Protein AF-A0A969SU42-F1 (afdb_monomer)

Secondary structure (DSSP, 8-state):
-HHHHHHHTT-S-HHHHHHHHHHHHHHHHT---HHHHHHHHHHHHHHHHHTT-HHHHHHHHHT-SSHHHHHHHHHHHHHHHHHHH-GGGS-----

Mean predicted aligned error: 6.91 Å

Foldseek 3Di:
DVVLLVVLVVPPDLVVSVVVLVVQLVVLLVDPDLVSSLVSLLSSLLVCLVSVVVVVLVVSLVSHPDPVSNCSSVVNSVLSVVCVVPVVSDDPPPD

pLDDT: mean 83.27, std 14.77, range [37.78, 95.62]

Sequence (95 aa):
MSAIAESYSQLNDPAAAKTLLEQALTNVERTDNPQHKANALSAIAKTYAELEAWRQVNQTAASCTSNDCKAEVLSTGLTVRAEQLHPELKEEEEE

Radius of gyration: 13.05 Å; Cα contacts (8 Å, |Δi|>4): 86; chains: 1; bounding box: 28×27×35 Å

Solvent-accessible surface area (backbone atoms only — not comparable to full-atom values): 5364 Å² total; per-residue (Å²): 129,62,70,63,62,62,57,49,80,70,48,94,43,70,67,62,50,52,55,53,51,53,52,48,51,62,55,44,71,74,46,85,50,66,67,63,29,37,55,51,43,25,53,52,12,36,54,28,28,75,69,69,34,57,71,54,31,56,51,50,31,65,75,41,91,47,69,67,37,29,49,49,20,50,49,42,24,49,51,48,47,48,28,72,78,37,63,88,67,52,76,80,80,84,126

Nearest PDB structures (foldseek):
  7fik-assembly1_e  TM=6.007E-01  e=1.153E+00  Xenopus laevis
  7wb4-assembly1_e  TM=5.142E-01  e=8.677E-01  Xenopus laevis
  3zpj-assembly1_A  TM=4.466E-01  e=1.367E+00  Thermococcus onnurineus NA1
  7tdz-assembly1_a  TM=5.961E-01  e=4.506E+00  Xenopus laevis
  6w2v-assembly1_A  TM=4.114E-01  e=4.506E+00  synthetic construct

Structure (mmCIF, N/CA/C/O backbone):
data_AF-A0A969SU42-F1
#
_entry.id   AF-A0A969SU42-F1
#
loop_
_atom_site.group_PDB
_atom_site.id
_atom_site.type_symbol
_atom_site.label_atom_id
_atom_site.label_alt_id
_atom_site.label_comp_id
_atom_site.label_asym_id
_atom_site.label_entity_id
_atom_site.label_seq_id
_atom_site.pdbx_PDB_ins_code
_atom_site.Cartn_x
_atom_site.Cartn_y
_atom_site.Cartn_z
_atom_site.occupancy
_atom_site.B_iso_or_equiv
_atom_site.auth_seq_id
_atom_site.auth_comp_id
_atom_site.auth_asym_id
_atom_site.auth_atom_id
_atom_s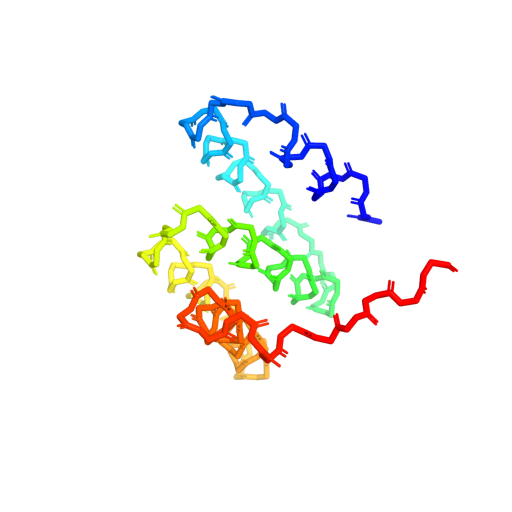ite.pdbx_PDB_model_num
ATOM 1 N N . MET A 1 1 ? 13.804 2.318 6.099 1.00 52.66 1 MET A N 1
ATOM 2 C CA . MET A 1 1 ? 12.559 2.784 5.442 1.00 52.66 1 MET A CA 1
ATOM 3 C C . MET A 1 1 ? 11.328 2.656 6.353 1.00 52.66 1 MET A C 1
ATOM 5 O O . MET A 1 1 ? 10.234 2.923 5.888 1.00 52.66 1 MET A O 1
ATOM 9 N N . SER A 1 2 ? 11.493 2.352 7.649 1.00 52.12 2 SER A N 1
ATOM 10 C CA . SER A 1 2 ? 10.396 2.195 8.624 1.00 52.12 2 SER A CA 1
ATOM 11 C C . SER A 1 2 ? 9.827 3.521 9.154 1.00 52.12 2 SER A C 1
ATOM 13 O O . SER A 1 2 ? 8.643 3.609 9.440 1.00 52.12 2 SER A O 1
ATOM 15 N N . ALA A 1 3 ? 10.632 4.591 9.171 1.00 52.12 3 ALA A N 1
ATOM 16 C CA . ALA A 1 3 ? 10.241 5.884 9.749 1.00 52.12 3 ALA A CA 1
ATOM 17 C C . ALA A 1 3 ? 9.056 6.571 9.045 1.00 52.12 3 ALA A C 1
ATOM 19 O O . ALA A 1 3 ? 8.344 7.371 9.647 1.00 52.12 3 ALA A O 1
ATOM 20 N N . ILE A 1 4 ? 8.854 6.274 7.759 1.00 56.66 4 ILE A N 1
ATOM 21 C CA . ILE A 1 4 ? 7.762 6.849 6.976 1.00 56.66 4 ILE A CA 1
ATOM 22 C C . ILE A 1 4 ? 6.433 6.182 7.374 1.00 56.66 4 ILE A C 1
ATOM 24 O O . ILE A 1 4 ? 5.485 6.893 7.683 1.00 56.66 4 ILE A O 1
ATOM 28 N N . ALA A 1 5 ? 6.401 4.847 7.479 1.00 51.06 5 ALA A N 1
ATOM 29 C CA . ALA A 1 5 ? 5.226 4.091 7.920 1.00 51.06 5 ALA A CA 1
ATOM 30 C C . ALA A 1 5 ? 4.824 4.410 9.375 1.00 51.06 5 ALA A C 1
ATOM 32 O O . ALA A 1 5 ? 3.654 4.668 9.641 1.00 51.06 5 ALA A O 1
ATOM 33 N N . GLU A 1 6 ? 5.793 4.496 10.293 1.00 53.94 6 GLU A N 1
ATOM 34 C CA . GLU A 1 6 ? 5.556 4.846 11.707 1.00 53.94 6 GLU A CA 1
ATOM 35 C C . GLU A 1 6 ? 5.011 6.268 11.898 1.00 53.94 6 GLU A C 1
ATOM 37 O O . GLU A 1 6 ? 4.110 6.495 12.706 1.00 53.94 6 GLU A O 1
ATOM 42 N N . SER A 1 7 ? 5.499 7.235 11.112 1.00 54.53 7 SER A N 1
ATOM 43 C CA . SER A 1 7 ? 4.989 8.612 11.171 1.00 54.53 7 SER A CA 1
ATOM 44 C C . SER A 1 7 ? 3.535 8.721 10.680 1.00 54.53 7 SER A C 1
ATOM 46 O O . SER A 1 7 ? 2.832 9.660 11.055 1.00 54.53 7 SER A O 1
ATOM 48 N N . TYR A 1 8 ? 3.051 7.774 9.863 1.00 54.47 8 TYR A N 1
ATOM 49 C CA . TYR A 1 8 ? 1.699 7.809 9.290 1.00 54.47 8 TYR A CA 1
ATOM 50 C C . TYR A 1 8 ? 0.597 7.383 10.260 1.00 54.47 8 TYR A C 1
ATOM 52 O O . TYR A 1 8 ? -0.494 7.945 10.182 1.00 54.47 8 TYR A O 1
ATOM 60 N N . SER A 1 9 ? 0.876 6.488 11.217 1.00 52.56 9 SER A N 1
ATOM 61 C CA . SER A 1 9 ? -0.093 6.139 12.272 1.00 52.56 9 SER A CA 1
ATOM 62 C C . SER A 1 9 ? -0.389 7.311 13.221 1.00 52.56 9 SER A C 1
ATOM 64 O O . SER A 1 9 ? -1.395 7.285 13.928 1.00 52.56 9 SER A O 1
ATOM 66 N N . GLN A 1 10 ? 0.471 8.338 13.255 1.00 53.00 10 GLN A N 1
ATOM 67 C CA . GLN A 1 10 ? 0.311 9.524 14.107 1.00 53.00 10 GLN A CA 1
ATOM 68 C C . GLN A 1 10 ? -0.450 10.670 13.420 1.00 53.00 10 GLN A C 1
ATOM 70 O O . GLN A 1 10 ? -0.859 11.630 14.079 1.00 53.00 10 GLN A O 1
ATOM 75 N N . LEU A 1 11 ? -0.665 10.591 12.103 1.00 56.19 11 LEU A N 1
ATOM 76 C CA . LEU A 1 11 ? -1.448 11.577 11.368 1.00 56.19 11 LEU A CA 1
ATOM 77 C C . LEU A 1 11 ? -2.936 11.259 11.532 1.00 56.19 11 LEU A C 1
ATOM 79 O O . LEU A 1 11 ? -3.499 10.436 10.819 1.00 56.19 11 LEU A O 1
ATOM 83 N N . ASN A 1 12 ? -3.598 11.981 12.436 1.00 62.84 12 ASN A N 1
ATOM 84 C CA . ASN A 1 12 ? -5.047 11.914 12.675 1.00 62.84 12 ASN A CA 1
ATOM 85 C C . ASN A 1 12 ? -5.899 12.434 11.481 1.00 62.84 12 ASN A C 1
ATOM 87 O O . ASN A 1 12 ? -7.078 12.741 11.646 1.00 62.84 12 ASN A O 1
ATOM 91 N N . ASP A 1 13 ? -5.294 12.581 10.294 1.00 77.00 13 ASP A N 1
ATOM 92 C CA . ASP A 1 13 ? -5.915 13.021 9.045 1.00 77.00 13 ASP A CA 1
ATOM 93 C C . ASP A 1 13 ? -5.646 11.997 7.916 1.00 77.00 13 ASP A C 1
ATOM 95 O O . ASP A 1 13 ? -4.585 12.013 7.274 1.00 77.00 13 ASP A O 1
ATOM 99 N N . PRO A 1 14 ? -6.618 11.115 7.622 1.00 74.44 14 PRO A N 1
ATOM 100 C CA . PRO A 1 14 ? -6.481 10.106 6.576 1.00 74.44 14 PRO A CA 1
ATOM 101 C C . PRO A 1 14 ? -6.393 10.698 5.157 1.00 74.44 14 PRO A C 1
ATOM 103 O O . PRO A 1 14 ? -5.907 10.020 4.248 1.00 74.44 14 PRO A O 1
ATOM 106 N N . ALA A 1 15 ? -6.839 11.938 4.921 1.00 79.50 15 ALA A N 1
ATOM 107 C CA . ALA A 1 15 ? -6.722 12.590 3.614 1.00 79.50 15 ALA A CA 1
ATOM 108 C C . ALA A 1 15 ? -5.290 13.091 3.363 1.00 79.50 15 ALA A C 1
ATOM 110 O O . ALA A 1 15 ? -4.744 12.903 2.267 1.00 79.50 15 ALA A O 1
ATOM 111 N N . ALA A 1 16 ? -4.655 13.655 4.393 1.00 81.50 16 ALA A N 1
ATOM 112 C CA . ALA A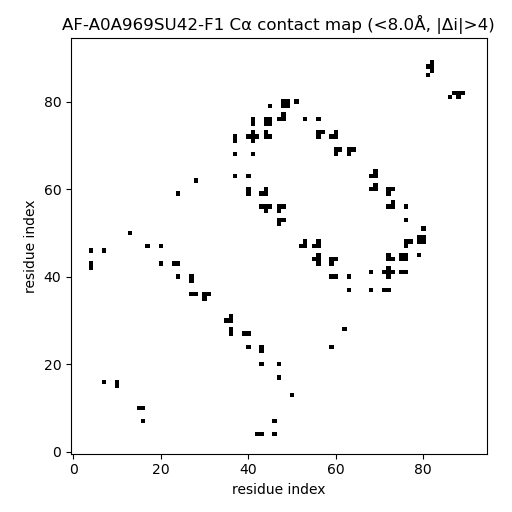 1 16 ? -3.239 14.009 4.349 1.00 81.50 16 ALA A CA 1
ATOM 113 C C . ALA A 1 16 ? -2.363 12.762 4.134 1.00 81.50 16 ALA A C 1
ATOM 115 O O . ALA A 1 16 ? -1.480 12.771 3.272 1.00 81.50 16 ALA A O 1
ATOM 116 N N . ALA A 1 17 ? -2.664 11.663 4.837 1.00 80.31 17 ALA A N 1
ATOM 117 C CA . ALA A 1 17 ? -1.956 10.3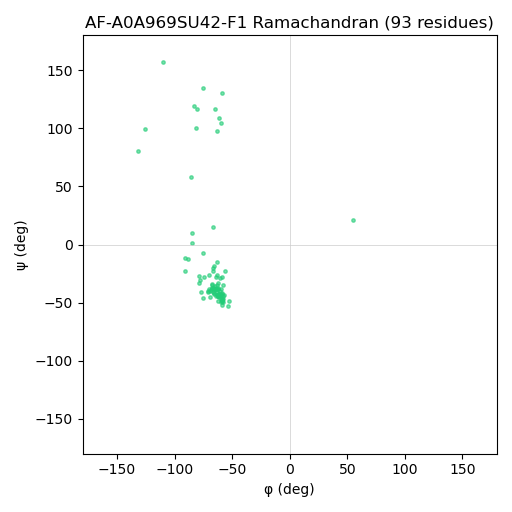93 4.673 1.00 80.31 17 ALA A CA 1
ATOM 118 C C . ALA A 1 17 ? -2.057 9.856 3.234 1.00 80.31 17 ALA A C 1
ATOM 120 O O . ALA A 1 17 ? -1.038 9.528 2.627 1.00 80.31 17 ALA A O 1
ATOM 121 N N . LYS A 1 18 ? -3.257 9.850 2.635 1.00 81.62 18 LYS A N 1
ATOM 122 C CA . LYS A 1 18 ? -3.447 9.425 1.233 1.00 81.62 18 LYS A CA 1
ATOM 123 C C . LYS A 1 18 ? -2.615 10.249 0.250 1.00 81.62 18 LYS A C 1
ATOM 125 O O . LYS A 1 18 ? -1.967 9.667 -0.615 1.00 81.62 18 LYS A O 1
ATOM 130 N N . THR A 1 19 ? -2.587 11.570 0.420 1.00 86.44 19 THR A N 1
ATOM 131 C CA . THR A 1 19 ? -1.812 12.477 -0.444 1.00 86.44 19 THR A CA 1
ATOM 132 C C . THR A 1 19 ? -0.309 12.191 -0.357 1.00 86.44 19 THR A C 1
ATOM 134 O O . THR A 1 19 ? 0.384 12.145 -1.372 1.00 86.44 19 THR A O 1
ATOM 137 N N . LEU A 1 20 ? 0.209 11.961 0.851 1.00 86.81 20 LEU A N 1
ATOM 138 C CA . LEU A 1 20 ? 1.620 11.620 1.054 1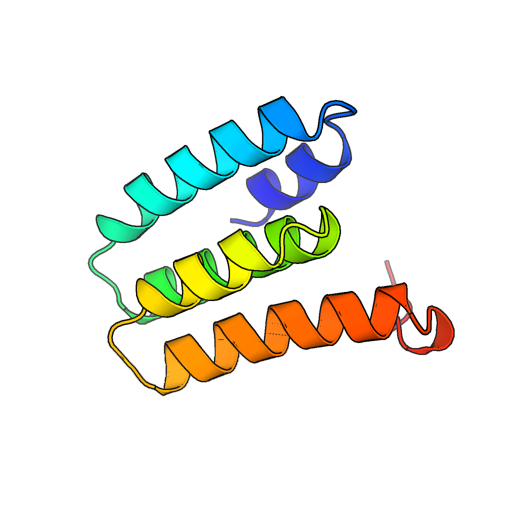.00 86.81 20 LEU A CA 1
ATOM 139 C C . LEU A 1 20 ? 1.967 10.241 0.480 1.00 86.81 20 LEU A C 1
ATOM 141 O O . LEU A 1 20 ? 3.036 10.080 -0.108 1.00 86.81 20 LEU A O 1
ATOM 145 N N . LEU A 1 21 ? 1.068 9.261 0.593 1.00 88.81 21 LEU A N 1
ATOM 146 C CA . LEU A 1 21 ? 1.257 7.939 -0.007 1.00 88.81 21 LEU A CA 1
ATOM 147 C C . LEU A 1 21 ? 1.278 7.999 -1.543 1.00 88.81 21 LEU A C 1
ATOM 149 O O . LEU A 1 21 ? 2.084 7.310 -2.165 1.00 88.81 21 LEU A O 1
ATOM 153 N N . GLU A 1 22 ? 0.478 8.869 -2.166 1.00 89.31 22 GLU A N 1
ATOM 154 C CA . GLU A 1 22 ? 0.525 9.096 -3.622 1.00 89.31 22 GLU A CA 1
ATOM 155 C C . GLU A 1 22 ? 1.873 9.702 -4.060 1.00 89.31 22 GLU A C 1
ATOM 157 O O . GLU A 1 22 ? 2.457 9.308 -5.078 1.00 89.31 22 GLU A O 1
ATOM 162 N N . GLN A 1 23 ? 2.426 10.617 -3.257 1.00 89.12 23 GLN A N 1
ATOM 163 C CA . GLN A 1 23 ? 3.775 11.150 -3.478 1.00 89.12 23 GLN A CA 1
ATOM 164 C C . GLN A 1 23 ? 4.850 10.072 -3.290 1.00 89.12 23 GLN A C 1
ATOM 166 O O . GLN A 1 23 ? 5.787 9.986 -4.088 1.00 89.12 23 GLN A O 1
ATOM 171 N N . ALA A 1 24 ? 4.712 9.225 -2.267 1.00 88.44 24 ALA A N 1
ATOM 172 C CA . ALA A 1 24 ? 5.614 8.102 -2.037 1.00 88.44 24 ALA A CA 1
ATOM 173 C C . ALA A 1 24 ? 5.597 7.131 -3.225 1.00 88.44 24 ALA A C 1
ATOM 175 O O . ALA A 1 24 ? 6.665 6.746 -3.701 1.00 88.44 24 ALA A O 1
ATOM 176 N N . LEU A 1 25 ? 4.417 6.816 -3.769 1.00 89.44 25 LEU A N 1
ATOM 177 C CA . LEU A 1 25 ? 4.269 5.965 -4.951 1.00 89.44 25 LEU A CA 1
ATOM 178 C C . LEU A 1 25 ? 5.033 6.539 -6.154 1.00 89.44 25 LEU A C 1
ATOM 180 O O . LEU A 1 25 ? 5.830 5.836 -6.774 1.00 89.44 25 LEU A O 1
ATOM 184 N N . THR A 1 26 ? 4.875 7.840 -6.412 1.00 88.62 26 THR A N 1
ATOM 185 C CA . THR A 1 26 ? 5.592 8.549 -7.489 1.00 88.62 26 THR A CA 1
ATOM 186 C C . THR A 1 26 ? 7.115 8.476 -7.314 1.00 88.62 26 THR A C 1
ATOM 188 O O . THR A 1 26 ? 7.858 8.320 -8.284 1.00 88.62 26 THR A O 1
ATOM 191 N N . ASN A 1 27 ? 7.609 8.565 -6.077 1.00 87.81 27 ASN A N 1
ATOM 192 C CA . ASN A 1 27 ? 9.041 8.449 -5.791 1.00 87.81 27 ASN A CA 1
ATOM 193 C C . ASN A 1 27 ? 9.552 7.012 -5.968 1.00 87.81 27 ASN A C 1
ATOM 195 O O . ASN A 1 27 ? 10.633 6.803 -6.522 1.00 87.81 27 ASN A O 1
ATOM 199 N N . VAL A 1 28 ? 8.769 6.018 -5.542 1.00 88.31 28 VAL A N 1
ATOM 200 C CA . VAL A 1 28 ? 9.096 4.592 -5.683 1.00 88.31 28 VAL A CA 1
ATOM 201 C C . VAL A 1 28 ? 9.206 4.184 -7.152 1.00 88.31 28 VAL A C 1
ATOM 203 O O . VAL A 1 28 ? 10.071 3.379 -7.500 1.00 88.31 28 VAL A O 1
ATOM 206 N N . GLU A 1 29 ? 8.419 4.785 -8.048 1.00 81.88 29 GLU A N 1
ATOM 207 C CA . GLU A 1 29 ? 8.536 4.541 -9.491 1.00 81.88 29 GLU A CA 1
ATOM 208 C C . GLU A 1 29 ? 9.916 4.875 -10.068 1.00 81.88 29 GLU A C 1
ATOM 210 O O . GLU A 1 29 ? 10.332 4.224 -11.027 1.00 81.88 29 GLU A O 1
ATOM 215 N N . ARG A 1 30 ? 10.642 5.815 -9.451 1.00 85.19 30 ARG A N 1
ATOM 216 C CA . ARG A 1 30 ? 11.992 6.251 -9.850 1.00 85.19 30 ARG A CA 1
ATOM 217 C C . ARG A 1 30 ? 13.111 5.377 -9.271 1.00 85.19 30 ARG A C 1
ATOM 219 O O . ARG A 1 30 ? 14.281 5.691 -9.460 1.00 85.19 30 ARG A O 1
ATOM 226 N N . THR A 1 31 ? 12.771 4.329 -8.521 1.00 84.44 31 THR A N 1
ATOM 227 C CA . THR A 1 31 ? 13.749 3.417 -7.917 1.00 84.44 31 THR A CA 1
ATOM 228 C C . THR A 1 31 ? 14.175 2.356 -8.927 1.00 84.44 31 THR A C 1
ATOM 230 O O . THR A 1 31 ? 13.351 1.558 -9.369 1.00 84.44 31 THR A O 1
ATOM 233 N N . ASP A 1 32 ? 15.470 2.314 -9.246 1.00 84.81 32 ASP A N 1
ATOM 234 C CA . ASP A 1 32 ? 16.022 1.393 -10.252 1.00 84.81 32 ASP A CA 1
ATOM 235 C C . ASP A 1 32 ? 16.117 -0.061 -9.771 1.00 84.81 32 ASP A C 1
ATOM 237 O O . ASP A 1 32 ? 16.062 -0.988 -10.575 1.00 84.81 32 ASP A O 1
ATOM 241 N N . ASN A 1 33 ? 16.265 -0.286 -8.461 1.00 88.38 33 ASN A N 1
ATOM 242 C CA . ASN A 1 33 ? 16.369 -1.633 -7.907 1.00 88.38 33 ASN A CA 1
ATOM 243 C C . ASN A 1 33 ? 14.966 -2.268 -7.767 1.00 88.38 33 ASN A C 1
ATOM 245 O O . ASN A 1 33 ? 14.173 -1.786 -6.951 1.00 88.38 33 ASN A O 1
ATOM 249 N N . PRO A 1 34 ? 14.659 -3.370 -8.486 1.00 84.62 34 PRO A N 1
ATOM 250 C CA . PRO A 1 34 ? 13.330 -3.982 -8.467 1.00 84.62 34 PRO A CA 1
ATOM 251 C C . PRO A 1 34 ? 12.911 -4.516 -7.095 1.00 84.62 34 PRO A C 1
ATOM 253 O O . PRO A 1 34 ? 11.740 -4.408 -6.742 1.00 84.62 34 PRO A O 1
ATOM 256 N N . GLN A 1 35 ? 13.853 -5.045 -6.306 1.00 85.88 35 GLN A N 1
ATOM 257 C CA . GLN A 1 35 ? 13.563 -5.554 -4.965 1.00 85.88 35 GLN A CA 1
ATOM 258 C C . GLN A 1 35 ? 13.228 -4.410 -4.009 1.00 85.88 35 GLN A C 1
ATOM 260 O O . GLN A 1 35 ? 12.246 -4.475 -3.278 1.00 85.88 35 GLN A O 1
ATOM 265 N N . HIS A 1 36 ? 14.010 -3.326 -4.038 1.00 88.19 36 HIS A N 1
ATOM 266 C CA . HIS A 1 36 ? 13.705 -2.145 -3.224 1.00 88.19 36 HIS A CA 1
ATOM 267 C C . HIS A 1 36 ? 12.361 -1.531 -3.616 1.00 88.19 36 HIS A C 1
ATOM 269 O O . HIS A 1 36 ? 11.604 -1.105 -2.745 1.00 88.19 36 HIS A O 1
ATOM 275 N N . LYS A 1 37 ? 12.052 -1.521 -4.917 1.00 89.44 37 LYS A N 1
ATOM 276 C CA . LYS A 1 37 ? 10.762 -1.064 -5.426 1.00 89.44 37 LYS A CA 1
ATOM 277 C C . LYS A 1 37 ? 9.616 -1.934 -4.902 1.00 89.44 37 LYS A C 1
ATOM 279 O O . LYS A 1 37 ? 8.657 -1.380 -4.381 1.00 89.44 37 LYS A O 1
ATOM 284 N N . ALA A 1 38 ? 9.725 -3.261 -4.988 1.00 89.44 38 ALA A N 1
ATOM 285 C CA . ALA A 1 38 ? 8.707 -4.187 -4.486 1.00 89.44 38 ALA A CA 1
ATOM 286 C C . ALA A 1 38 ? 8.458 -4.009 -2.980 1.00 89.44 38 ALA A C 1
ATOM 288 O O . ALA A 1 38 ? 7.319 -3.773 -2.580 1.00 89.44 38 ALA A O 1
ATOM 289 N N . ASN A 1 39 ? 9.524 -3.971 -2.173 1.00 89.94 39 ASN A N 1
ATOM 290 C CA . ASN A 1 39 ? 9.418 -3.758 -0.727 1.00 89.94 39 ASN A CA 1
ATOM 291 C C . ASN A 1 39 ? 8.729 -2.419 -0.397 1.00 89.94 39 ASN A C 1
ATOM 293 O O . ASN A 1 39 ? 7.884 -2.345 0.494 1.00 89.94 39 ASN A O 1
ATOM 297 N N . ALA A 1 40 ? 9.071 -1.346 -1.120 1.00 91.50 40 ALA A N 1
ATOM 298 C CA . ALA A 1 40 ? 8.465 -0.035 -0.906 1.00 91.50 40 ALA A CA 1
ATOM 299 C C . ALA A 1 40 ? 6.986 0.005 -1.333 1.00 91.50 40 ALA A C 1
ATOM 301 O O . ALA A 1 40 ? 6.162 0.579 -0.623 1.00 91.50 40 ALA A O 1
ATOM 302 N N . LEU A 1 41 ? 6.630 -0.638 -2.451 1.00 93.25 41 LEU A N 1
ATOM 303 C CA . LEU A 1 41 ? 5.235 -0.793 -2.882 1.00 93.25 41 LEU A CA 1
ATOM 304 C C . LEU A 1 41 ? 4.423 -1.613 -1.868 1.00 93.25 41 LEU A C 1
ATOM 306 O O . LEU A 1 41 ? 3.291 -1.245 -1.562 1.00 93.25 41 LEU A O 1
ATOM 310 N N . SER A 1 42 ? 5.006 -2.677 -1.310 1.00 92.75 42 SER A N 1
ATOM 311 C CA . SER A 1 42 ? 4.384 -3.510 -0.273 1.00 92.75 42 SER A CA 1
ATOM 312 C C . SER A 1 42 ? 4.104 -2.702 1.001 1.00 92.75 42 SER A C 1
ATOM 314 O O . SER A 1 42 ? 2.983 -2.719 1.510 1.00 92.75 42 SER A O 1
ATOM 316 N N . ALA A 1 43 ? 5.062 -1.882 1.450 1.00 91.56 43 ALA A N 1
ATOM 317 C CA . ALA A 1 43 ? 4.871 -0.982 2.590 1.00 91.56 43 ALA A CA 1
ATOM 318 C C . ALA A 1 43 ? 3.773 0.071 2.340 1.00 91.56 43 ALA A C 1
ATOM 320 O O . ALA A 1 43 ? 2.913 0.278 3.193 1.00 91.56 43 ALA A O 1
ATOM 321 N N . ILE A 1 44 ? 3.750 0.698 1.157 1.00 92.19 44 ILE A N 1
ATOM 322 C CA . ILE A 1 44 ? 2.695 1.655 0.775 1.00 92.19 44 ILE A CA 1
ATOM 323 C C . ILE A 1 44 ? 1.319 0.974 0.767 1.00 92.19 44 ILE A C 1
ATOM 325 O O . ILE A 1 44 ? 0.334 1.541 1.241 1.00 92.19 44 ILE A O 1
ATOM 329 N N . ALA A 1 45 ? 1.237 -0.247 0.238 1.00 93.88 45 ALA A N 1
ATOM 330 C CA . ALA A 1 45 ? 0.000 -1.015 0.213 1.00 93.88 45 ALA A CA 1
ATOM 331 C C . ALA A 1 45 ? -0.480 -1.414 1.613 1.00 93.88 45 ALA A C 1
ATOM 333 O O . ALA A 1 45 ? -1.683 -1.330 1.859 1.00 93.88 45 ALA A O 1
ATOM 334 N N . LYS A 1 46 ? 0.433 -1.763 2.534 1.00 92.69 46 LYS A N 1
ATOM 335 C CA . LYS A 1 46 ? 0.113 -1.978 3.955 1.00 92.69 46 LYS A CA 1
ATOM 336 C C . LYS A 1 46 ? -0.601 -0.753 4.531 1.00 92.69 46 LYS A C 1
ATOM 338 O O . LYS A 1 46 ? -1.723 -0.876 5.011 1.00 92.69 46 LYS A O 1
ATOM 343 N N . THR A 1 47 ? -0.021 0.439 4.373 1.00 90.81 47 THR A N 1
ATOM 344 C CA . THR A 1 47 ? -0.615 1.678 4.904 1.00 90.81 47 THR A CA 1
ATOM 345 C C . THR A 1 47 ? -1.940 2.032 4.224 1.00 90.81 47 THR A C 1
ATOM 347 O O . THR A 1 47 ? -2.885 2.460 4.883 1.00 90.81 47 THR A O 1
ATOM 350 N N . TYR A 1 48 ? -2.078 1.823 2.910 1.00 92.62 48 TYR A N 1
ATOM 351 C CA . TYR A 1 48 ? -3.381 1.999 2.261 1.00 92.62 48 TYR A CA 1
ATOM 352 C C . TYR A 1 48 ? -4.434 1.021 2.792 1.00 92.62 48 TYR A C 1
ATOM 354 O O . TYR A 1 48 ? -5.587 1.420 2.945 1.00 92.62 48 TYR A O 1
ATOM 362 N N . ALA A 1 49 ? -4.067 -0.229 3.080 1.00 92.00 49 ALA A N 1
ATOM 363 C CA . ALA A 1 49 ? -4.980 -1.206 3.665 1.00 92.00 49 ALA A CA 1
ATOM 364 C C . ALA A 1 49 ? -5.384 -0.821 5.100 1.00 92.00 49 ALA A C 1
ATOM 366 O O . ALA A 1 49 ? -6.567 -0.886 5.430 1.00 92.00 49 ALA A O 1
ATOM 367 N N . GLU A 1 50 ? -4.444 -0.323 5.910 1.00 89.88 50 GLU A N 1
ATOM 368 C CA . GLU A 1 50 ? -4.715 0.218 7.252 1.00 89.88 50 GLU A CA 1
ATOM 369 C C . GLU A 1 50 ? -5.722 1.381 7.209 1.00 89.88 50 GLU A C 1
ATOM 371 O O . GLU A 1 50 ? -6.581 1.488 8.080 1.00 89.88 50 GLU A O 1
ATOM 376 N N . LEU A 1 51 ? -5.679 2.201 6.152 1.00 89.62 51 LEU A N 1
ATOM 377 C CA . LEU A 1 51 ? -6.624 3.296 5.880 1.00 89.62 51 LEU A CA 1
ATOM 378 C C . LEU A 1 51 ? -7.914 2.855 5.154 1.00 89.62 51 LEU A C 1
ATOM 380 O O . LEU A 1 51 ? -8.644 3.706 4.631 1.00 89.62 51 LEU A O 1
ATOM 384 N N . GLU A 1 52 ? -8.153 1.545 5.030 1.00 90.25 52 GLU A N 1
ATOM 385 C CA . GLU A 1 52 ? -9.266 0.926 4.286 1.00 90.25 52 GLU A CA 1
ATOM 386 C C . GLU A 1 52 ? -9.361 1.370 2.808 1.00 90.25 52 GLU A C 1
ATOM 388 O O . GLU A 1 52 ? -10.386 1.239 2.130 1.00 90.25 52 GLU A O 1
ATOM 393 N N . ALA A 1 53 ? -8.261 1.879 2.257 1.00 91.50 53 ALA A N 1
ATOM 394 C CA . ALA A 1 53 ? -8.148 2.436 0.917 1.00 91.50 53 ALA A CA 1
ATOM 395 C C . ALA A 1 53 ? -7.853 1.334 -0.120 1.00 91.50 53 ALA A C 1
ATOM 397 O O . ALA A 1 53 ? -6.863 1.359 -0.851 1.00 91.50 53 ALA A O 1
ATOM 398 N N . TRP A 1 54 ? -8.742 0.342 -0.203 1.00 90.06 54 TRP A N 1
ATOM 399 C CA . TRP A 1 54 ? -8.558 -0.868 -1.018 1.00 90.06 54 TRP A CA 1
ATOM 400 C C . TRP A 1 54 ? -8.391 -0.625 -2.519 1.00 90.06 54 TRP A C 1
ATOM 402 O O . TRP A 1 54 ? -7.721 -1.389 -3.218 1.00 90.06 54 TRP A O 1
ATOM 412 N N . ARG A 1 55 ? -8.983 0.455 -3.033 1.00 92.56 55 ARG A N 1
ATOM 413 C CA . ARG A 1 55 ? -8.780 0.860 -4.426 1.00 92.56 55 ARG A CA 1
ATOM 414 C C . ARG A 1 55 ? -7.307 1.188 -4.681 1.00 92.56 55 ARG A C 1
ATOM 416 O O . ARG A 1 55 ? -6.774 0.772 -5.706 1.00 92.56 55 ARG A O 1
ATOM 423 N N . GLN A 1 56 ? -6.669 1.887 -3.750 1.00 93.31 56 GLN A N 1
ATOM 424 C CA . GLN A 1 56 ? -5.270 2.281 -3.835 1.00 93.31 56 G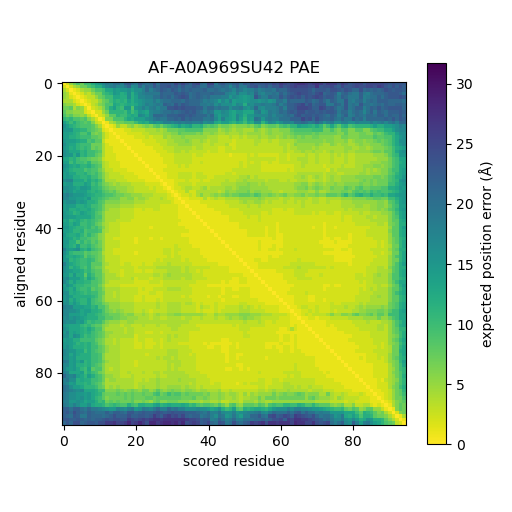LN A CA 1
ATOM 425 C C . GLN A 1 56 ? -4.335 1.081 -3.682 1.00 93.31 56 GLN A C 1
ATOM 427 O O . GLN A 1 56 ? -3.389 0.980 -4.449 1.00 93.31 56 GLN A O 1
ATOM 432 N N . VAL A 1 57 ? -4.641 0.113 -2.807 1.00 93.56 57 VAL A N 1
ATOM 433 C CA . VAL A 1 57 ? -3.882 -1.156 -2.715 1.00 93.56 57 VAL A CA 1
ATOM 434 C C . VAL A 1 57 ? -3.776 -1.840 -4.085 1.00 93.56 57 VAL A C 1
ATOM 436 O O . VAL A 1 57 ? -2.685 -2.186 -4.541 1.00 93.56 57 VAL A O 1
ATOM 439 N N . ASN A 1 58 ? -4.901 -1.961 -4.795 1.00 93.62 58 ASN A N 1
ATOM 440 C CA . ASN A 1 58 ? -4.923 -2.555 -6.134 1.00 93.62 58 ASN A CA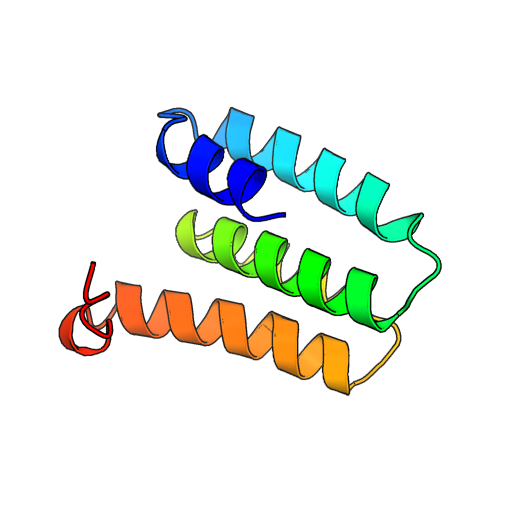 1
ATOM 441 C C . ASN A 1 58 ? -4.191 -1.700 -7.182 1.00 93.62 58 ASN A C 1
ATOM 443 O O . ASN A 1 58 ? -3.573 -2.248 -8.094 1.00 93.62 58 ASN A O 1
ATOM 447 N N . GLN A 1 59 ? -4.249 -0.369 -7.069 1.00 92.62 59 GLN A N 1
ATOM 448 C CA . GLN A 1 59 ? -3.488 0.529 -7.945 1.00 92.62 59 GLN A CA 1
ATOM 449 C C . GLN A 1 59 ? -1.979 0.385 -7.721 1.00 92.62 59 GLN A C 1
ATOM 451 O O . GLN A 1 59 ? -1.238 0.272 -8.693 1.00 92.62 59 GLN A O 1
ATOM 456 N N . THR A 1 60 ? -1.530 0.289 -6.470 1.00 92.75 60 THR A N 1
ATOM 457 C CA . THR A 1 60 ? -0.125 0.036 -6.121 1.00 92.75 60 THR A CA 1
ATOM 458 C C . THR A 1 60 ? 0.368 -1.280 -6.725 1.00 92.75 60 THR A C 1
ATOM 460 O O . THR A 1 60 ? 1.452 -1.325 -7.306 1.00 92.75 60 THR A O 1
ATOM 463 N N . ALA A 1 61 ? -0.449 -2.340 -6.690 1.00 93.12 61 ALA A N 1
ATOM 464 C CA . ALA A 1 61 ? -0.122 -3.609 -7.345 1.00 93.12 61 ALA A CA 1
ATOM 465 C C . ALA A 1 61 ? -0.020 -3.482 -8.878 1.00 93.12 61 ALA A C 1
ATOM 467 O O . ALA A 1 61 ? 0.729 -4.223 -9.516 1.00 93.12 61 ALA A O 1
ATOM 468 N N . ALA A 1 62 ? -0.736 -2.541 -9.500 1.00 91.19 62 ALA A N 1
ATOM 469 C CA . ALA A 1 62 ? -0.621 -2.290 -10.937 1.00 91.19 62 ALA A CA 1
ATOM 470 C C . ALA A 1 62 ? 0.729 -1.654 -11.322 1.00 91.19 62 ALA A C 1
ATOM 472 O O . ALA A 1 62 ? 1.196 -1.879 -12.439 1.00 91.19 62 ALA A O 1
ATOM 473 N N . SER A 1 63 ? 1.386 -0.937 -10.401 1.00 88.25 63 SER A N 1
ATOM 474 C CA . SER A 1 63 ? 2.733 -0.372 -10.595 1.00 88.25 63 SER A CA 1
ATOM 475 C C . SER A 1 63 ? 3.861 -1.419 -10.515 1.00 88.25 63 SER A C 1
ATOM 477 O O . SER A 1 63 ? 5.019 -1.109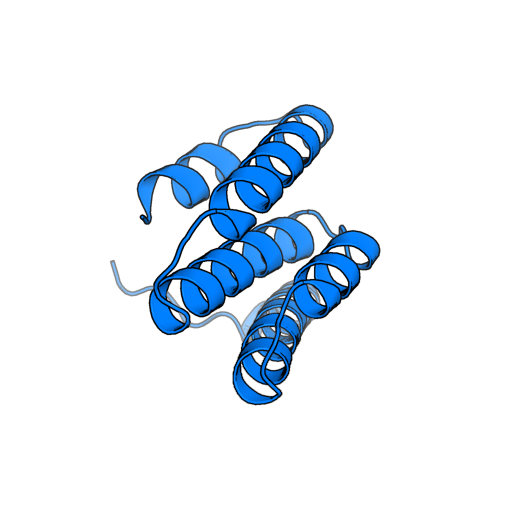 -10.818 1.00 88.25 63 SER A O 1
ATOM 479 N N . CYS A 1 64 ? 3.550 -2.663 -10.135 1.00 89.44 64 CYS A N 1
ATOM 480 C CA . CYS A 1 64 ? 4.493 -3.781 -10.149 1.00 89.44 64 CYS A CA 1
ATOM 481 C C . CYS A 1 64 ? 4.744 -4.316 -11.567 1.00 89.44 64 CYS A C 1
ATOM 483 O O . CYS A 1 64 ? 3.812 -4.615 -12.319 1.00 89.44 64 CYS A O 1
ATOM 485 N N . THR A 1 65 ? 6.016 -4.548 -11.898 1.00 86.81 65 THR A N 1
ATOM 486 C CA . THR A 1 65 ? 6.443 -5.118 -13.188 1.00 86.81 65 THR A CA 1
ATOM 487 C C . THR A 1 65 ? 6.546 -6.646 -13.185 1.00 86.81 65 THR A C 1
ATOM 489 O O . THR A 1 65 ? 6.437 -7.254 -14.247 1.00 86.81 65 THR A O 1
ATOM 492 N N . SER A 1 66 ? 6.719 -7.283 -12.021 1.00 90.19 66 SER A N 1
ATO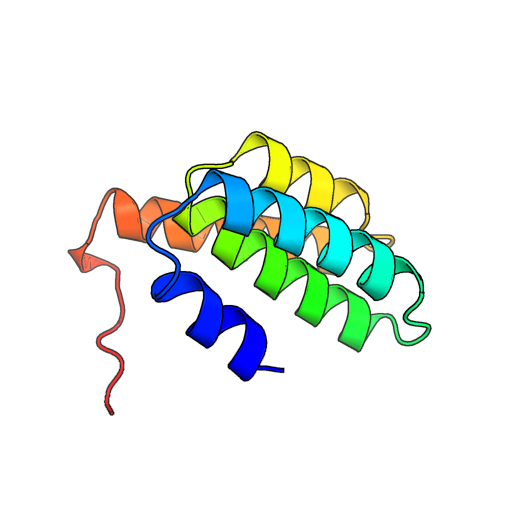M 493 C CA . SER A 1 66 ? 6.788 -8.744 -11.864 1.00 90.19 66 SER A CA 1
ATOM 494 C C . SER A 1 66 ? 5.555 -9.308 -11.152 1.00 90.19 66 SER A C 1
ATOM 496 O O . SER A 1 66 ? 4.866 -8.603 -10.412 1.00 90.19 66 SER A O 1
ATOM 498 N N . ASN A 1 67 ? 5.279 -10.599 -11.365 1.00 92.75 67 ASN A N 1
ATOM 499 C CA . ASN A 1 67 ? 4.211 -11.298 -10.644 1.00 92.75 67 ASN A CA 1
ATOM 500 C C . ASN A 1 67 ? 4.528 -11.448 -9.153 1.00 92.75 67 ASN A C 1
ATOM 502 O O . ASN A 1 67 ? 3.613 -11.330 -8.348 1.00 92.75 67 ASN A O 1
ATOM 506 N N . ASP A 1 68 ? 5.800 -11.624 -8.791 1.00 90.94 68 ASP A N 1
ATOM 507 C CA . ASP A 1 68 ? 6.221 -11.733 -7.390 1.00 90.94 68 ASP A CA 1
ATOM 508 C C . ASP A 1 68 ? 5.911 -10.442 -6.619 1.00 90.94 68 ASP A C 1
ATOM 510 O O . ASP A 1 68 ? 5.294 -10.492 -5.562 1.00 90.94 68 ASP A O 1
ATOM 514 N N . CYS A 1 69 ? 6.205 -9.275 -7.208 1.00 91.00 69 CYS A N 1
ATOM 515 C CA . CYS A 1 69 ? 5.842 -7.975 -6.634 1.00 91.00 69 CYS A CA 1
ATOM 516 C C . CYS A 1 69 ? 4.324 -7.843 -6.451 1.00 91.00 69 CYS A C 1
ATOM 518 O O . CYS A 1 69 ? 3.854 -7.381 -5.415 1.00 91.00 69 CYS A O 1
ATOM 520 N N . LYS A 1 70 ? 3.531 -8.274 -7.444 1.00 94.12 70 LYS A N 1
ATOM 521 C CA . LYS A 1 70 ? 2.063 -8.234 -7.347 1.00 94.12 70 LYS A CA 1
ATOM 522 C C . LYS A 1 70 ? 1.546 -9.132 -6.234 1.00 94.12 70 LYS A C 1
ATOM 524 O O . LYS A 1 70 ? 0.652 -8.717 -5.502 1.00 94.12 70 LYS A O 1
ATOM 529 N N . ALA A 1 71 ? 2.084 -10.346 -6.140 1.00 94.38 71 ALA A N 1
ATOM 530 C CA . ALA A 1 71 ? 1.722 -11.296 -5.103 1.00 94.38 71 ALA A CA 1
ATOM 531 C C . ALA A 1 71 ? 2.016 -10.703 -3.725 1.00 94.38 71 ALA A C 1
ATOM 533 O O . ALA A 1 71 ? 1.105 -10.659 -2.908 1.00 94.38 71 ALA A O 1
ATOM 534 N N . GLU A 1 72 ? 3.219 -10.159 -3.525 1.00 92.81 72 GLU A N 1
ATOM 535 C CA . GLU A 1 72 ? 3.644 -9.539 -2.268 1.00 92.81 72 GLU A CA 1
ATOM 536 C C . GLU A 1 72 ? 2.739 -8.364 -1.866 1.00 92.81 72 GLU A C 1
ATOM 538 O O . GLU A 1 72 ? 2.179 -8.350 -0.771 1.00 92.81 72 GLU A O 1
ATOM 543 N N . VAL A 1 73 ? 2.519 -7.408 -2.774 1.00 94.31 73 VAL A N 1
ATOM 544 C CA . VAL A 1 73 ? 1.680 -6.227 -2.518 1.00 94.31 73 VAL A CA 1
ATOM 545 C C . VAL A 1 73 ? 0.246 -6.619 -2.149 1.00 94.31 73 VAL A C 1
ATOM 547 O O . VAL A 1 73 ? -0.320 -6.092 -1.187 1.00 94.31 73 VAL A O 1
ATOM 550 N N . LEU A 1 74 ? -0.355 -7.542 -2.906 1.00 95.44 74 LEU A N 1
ATOM 551 C CA . LEU A 1 74 ? -1.729 -7.981 -2.666 1.00 95.44 74 LEU A CA 1
ATOM 552 C C . LEU A 1 74 ? -1.841 -8.823 -1.396 1.00 95.44 74 LEU A C 1
ATOM 554 O O . LEU A 1 74 ? -2.795 -8.632 -0.641 1.00 95.44 74 LEU A O 1
ATOM 558 N N . SER A 1 75 ? -0.884 -9.721 -1.138 1.00 95.62 75 SER A N 1
ATOM 559 C CA . SER A 1 75 ? -0.878 -10.523 0.086 1.00 95.62 75 SER A CA 1
ATOM 560 C C . SER A 1 75 ? -0.775 -9.637 1.317 1.00 95.62 75 SER A C 1
ATOM 562 O O . SER A 1 75 ? -1.580 -9.800 2.225 1.00 95.62 75 SER A O 1
ATOM 564 N N . THR A 1 76 ? 0.114 -8.640 1.309 1.00 94.75 76 THR A N 1
ATOM 565 C CA . THR A 1 76 ? 0.270 -7.707 2.430 1.00 94.75 76 THR A CA 1
ATOM 566 C C . THR A 1 76 ? -1.030 -6.966 2.724 1.00 94.75 76 THR A C 1
ATOM 568 O O . THR A 1 76 ? -1.487 -6.942 3.865 1.00 94.75 76 THR A O 1
ATOM 571 N N . GLY A 1 77 ? -1.674 -6.404 1.696 1.00 94.19 77 GLY A N 1
ATOM 572 C CA . GLY A 1 77 ? -2.955 -5.724 1.882 1.00 94.19 77 GLY A CA 1
ATOM 573 C C . GLY A 1 77 ? -4.046 -6.658 2.418 1.00 94.19 77 GLY A C 1
ATOM 574 O O . GLY A 1 77 ? -4.840 -6.263 3.272 1.00 94.19 77 GLY A O 1
ATOM 575 N N . LEU A 1 78 ? -4.093 -7.906 1.934 1.00 95.19 78 LEU A N 1
ATOM 576 C CA . LEU A 1 78 ? -5.085 -8.894 2.370 1.00 95.19 78 LEU A CA 1
ATOM 577 C C . LEU A 1 78 ? -4.856 -9.335 3.815 1.00 95.19 78 LEU A C 1
ATOM 579 O O . LEU A 1 78 ? -5.838 -9.461 4.544 1.00 95.19 78 LEU A O 1
ATOM 583 N N . THR A 1 79 ? -3.601 -9.509 4.230 1.00 94.81 79 THR A N 1
ATOM 584 C CA . THR A 1 79 ? -3.233 -9.804 5.619 1.00 94.81 79 THR A CA 1
ATOM 585 C C . THR A 1 79 ? -3.734 -8.708 6.554 1.00 94.81 79 THR A C 1
ATOM 587 O O . THR A 1 79 ? -4.474 -9.009 7.485 1.00 94.81 79 THR A O 1
ATOM 590 N N . VAL A 1 80 ? -3.470 -7.434 6.241 1.00 92.81 80 VAL A N 1
ATOM 591 C CA . VAL A 1 80 ? -3.958 -6.302 7.055 1.00 92.81 80 VAL A CA 1
ATOM 592 C C . VAL A 1 80 ? -5.480 -6.317 7.190 1.00 92.81 80 VAL A 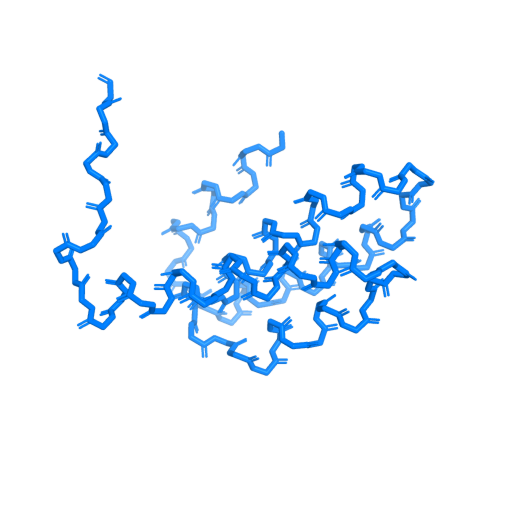C 1
ATOM 594 O O . VAL A 1 80 ? -6.018 -6.117 8.275 1.00 92.81 80 VAL A O 1
ATOM 597 N N . ARG A 1 81 ? -6.213 -6.575 6.103 1.00 92.56 81 ARG A N 1
ATOM 598 C CA . ARG A 1 81 ? -7.679 -6.659 6.183 1.00 92.56 81 ARG A CA 1
ATOM 599 C C . ARG A 1 81 ? -8.149 -7.864 6.985 1.00 92.56 81 ARG A C 1
ATOM 601 O O . ARG A 1 81 ? -9.163 -7.756 7.670 1.00 92.56 81 ARG A O 1
ATOM 608 N N . ALA A 1 82 ? -7.472 -9.003 6.867 1.00 93.75 82 ALA A N 1
ATOM 609 C CA . ALA A 1 82 ? -7.786 -10.171 7.676 1.00 93.75 82 ALA A CA 1
ATOM 610 C C . ALA A 1 82 ? -7.639 -9.827 9.163 1.00 93.75 82 ALA A C 1
ATOM 612 O O . ALA A 1 82 ? -8.583 -10.045 9.911 1.00 93.75 82 ALA A O 1
ATOM 613 N N . GLU A 1 83 ? -6.542 -9.178 9.553 1.00 92.44 83 GLU A N 1
ATOM 614 C CA . GLU A 1 83 ? -6.301 -8.682 10.915 1.00 92.44 83 GLU A CA 1
ATOM 615 C C . GLU A 1 83 ? -7.319 -7.626 11.378 1.00 92.44 83 GLU A C 1
ATOM 617 O O . GLU A 1 83 ? -7.720 -7.615 12.537 1.00 92.44 83 GLU A O 1
ATOM 622 N N . GLN A 1 84 ? -7.768 -6.730 10.494 1.00 88.62 84 GLN A N 1
ATOM 623 C CA . GLN A 1 84 ? -8.814 -5.750 10.821 1.00 88.62 84 GLN A CA 1
ATOM 624 C C . GLN A 1 84 ? -10.172 -6.414 11.093 1.00 88.62 84 GLN A C 1
ATOM 626 O O . GLN A 1 84 ? -10.918 -5.960 11.960 1.00 88.62 84 GLN A O 1
ATOM 631 N N . LEU A 1 85 ? -10.511 -7.467 10.339 1.00 92.25 85 LEU A N 1
ATOM 632 C CA . LEU A 1 85 ? -11.757 -8.225 10.507 1.00 92.25 85 LEU A CA 1
ATOM 633 C C . LEU A 1 85 ? -11.691 -9.203 11.685 1.00 92.25 85 LEU A C 1
ATOM 635 O O . LEU A 1 85 ? -12.708 -9.450 12.331 1.00 92.25 85 LEU A O 1
ATOM 639 N N . HIS A 1 86 ? -10.502 -9.744 11.932 1.00 93.19 86 HIS A N 1
ATOM 640 C CA . HIS A 1 86 ? -10.198 -10.767 12.922 1.00 93.19 86 HIS A CA 1
ATOM 641 C C . HIS A 1 86 ? -8.968 -10.334 13.729 1.00 93.19 86 HIS A C 1
ATOM 643 O O . HIS A 1 86 ? -7.853 -10.774 13.430 1.00 93.19 86 HIS A O 1
ATOM 649 N N . PRO A 1 87 ? -9.142 -9.454 14.736 1.00 89.94 87 PRO A N 1
ATOM 650 C CA . PRO A 1 87 ? -8.036 -8.940 15.543 1.00 89.94 87 PRO A CA 1
ATOM 651 C C . PRO A 1 87 ? -7.203 -10.030 16.227 1.00 89.94 87 PRO A C 1
ATOM 653 O O . PRO A 1 87 ? -6.038 -9.795 16.528 1.00 89.94 87 PRO A O 1
ATOM 656 N N . GLU A 1 88 ? -7.765 -11.225 16.430 1.00 90.69 88 GLU A N 1
ATOM 657 C CA . GLU A 1 88 ? -7.077 -12.414 16.943 1.00 90.69 88 GLU A CA 1
ATOM 658 C C . GLU A 1 88 ? -5.953 -12.944 16.036 1.00 90.69 88 GLU A C 1
ATOM 660 O O . GLU A 1 88 ? -5.162 -13.774 16.476 1.00 90.69 88 GLU A O 1
ATOM 665 N N . LEU A 1 89 ? -5.897 -12.503 14.774 1.00 88.44 89 LEU A N 1
ATOM 666 C CA . LEU A 1 89 ? -4.851 -12.881 13.820 1.00 88.44 89 LEU A CA 1
ATOM 667 C C . LEU A 1 89 ? -3.625 -11.971 13.876 1.00 88.44 89 LEU A C 1
ATOM 669 O O . LEU A 1 89 ? -2.614 -12.316 13.268 1.00 88.44 89 LEU A O 1
ATOM 673 N N . LYS A 1 90 ? -3.702 -10.821 14.558 1.00 84.19 90 LYS A N 1
ATOM 674 C CA . LYS A 1 90 ? -2.516 -9.988 14.758 1.00 84.19 90 LYS A CA 1
ATOM 675 C C . LYS A 1 90 ? -1.535 -10.758 15.626 1.00 84.19 90 LYS A C 1
ATOM 677 O O . LYS A 1 90 ? -1.842 -11.063 16.776 1.00 84.19 90 LYS A O 1
ATOM 682 N N . GLU A 1 91 ? -0.368 -11.064 15.071 1.00 71.44 91 GLU A N 1
ATOM 683 C CA . GLU A 1 91 ? 0.754 -11.529 15.877 1.00 71.44 91 GLU A CA 1
ATOM 684 C C . GLU A 1 91 ? 1.064 -10.441 16.915 1.00 71.44 91 GLU A C 1
ATOM 686 O O . GLU A 1 91 ? 1.119 -9.253 16.584 1.00 71.44 91 GLU A O 1
ATOM 691 N N . GLU A 1 92 ? 1.184 -10.832 18.186 1.00 55.25 92 GLU A N 1
ATOM 692 C CA . GLU A 1 92 ? 1.672 -9.930 19.226 1.00 55.25 92 GLU A CA 1
ATOM 693 C C . GLU A 1 92 ? 3.102 -9.541 18.831 1.00 55.25 92 GLU A C 1
ATOM 695 O O . GLU A 1 92 ? 4.000 -10.383 18.838 1.00 55.25 92 GLU A O 1
ATOM 700 N N . GLU A 1 93 ? 3.309 -8.290 18.410 1.00 54.75 93 GLU A N 1
ATOM 701 C CA . GLU A 1 93 ? 4.653 -7.744 18.229 1.00 54.75 93 GLU A CA 1
ATOM 702 C C . GLU A 1 93 ? 5.320 -7.742 19.619 1.00 54.75 93 GLU A C 1
ATOM 704 O O . GLU A 1 93 ? 5.039 -6.875 20.445 1.00 54.75 93 GLU A O 1
ATOM 709 N N . GLU A 1 94 ? 6.138 -8.763 19.914 1.00 38.06 94 GLU A N 1
ATOM 710 C CA . GLU A 1 94 ? 7.061 -8.749 21.055 1.00 38.06 94 GLU A CA 1
ATOM 711 C C . GLU A 1 94 ? 8.026 -7.563 20.861 1.00 38.06 94 GLU A C 1
ATOM 713 O O . GLU A 1 94 ? 8.913 -7.611 20.006 1.00 38.06 94 GLU A O 1
ATOM 718 N N . GLU A 1 95 ? 7.799 -6.488 21.626 1.00 37.78 95 GLU A N 1
ATOM 719 C CA . GLU A 1 95 ? 8.705 -5.334 21.792 1.00 37.78 95 GLU A CA 1
ATOM 720 C C . GLU A 1 95 ? 10.040 -5.717 22.453 1.00 37.78 95 GLU A C 1
ATOM 722 O O . GLU A 1 95 ? 10.029 -6.445 23.476 1.00 37.78 95 GLU A O 1
#